Protein AF-A0A535TC96-F1 (afdb_monomer_lite)

Foldseek 3Di:
DPDDDDPDDQQADPVRHGDDHDPPPPDDDDDDDDDDDDDDDDPVVPD

Sequence (47 aa):
MPRRASPKLTHLDERGAARMVDVAAKPPTAREALAECIVRMAPATIE

Secondary structure (DSSP, 8-state):
---PPPPPPSSB-TTS-B-PPP-TTSPP--------------GGG--

Radius of gyration: 19.9 Å; chains: 1; bounding box: 44×36×41 Å

Structure (mmCIF, N/CA/C/O backbone):
data_AF-A0A535TC96-F1
#
_entry.id   AF-A0A535TC96-F1
#
loop_
_atom_site.group_PDB
_atom_site.id
_atom_site.type_symbol
_atom_site.label_atom_id
_atom_site.label_alt_id
_atom_site.label_comp_id
_atom_site.label_asym_id
_atom_site.label_entity_id
_atom_site.label_seq_id
_atom_site.pdbx_PDB_ins_code
_atom_site.Cartn_x
_atom_site.Cartn_y
_atom_site.Cartn_z
_atom_site.occupancy
_atom_site.B_iso_or_equiv
_atom_site.auth_seq_id
_atom_site.auth_comp_id
_atom_site.auth_asym_id
_atom_site.auth_atom_id
_atom_site.pdbx_PDB_model_num
ATOM 1 N N . MET A 1 1 ? 16.819 25.078 11.178 1.00 51.91 1 MET A N 1
ATOM 2 C CA . MET A 1 1 ? 17.247 23.819 10.526 1.00 51.91 1 MET A CA 1
ATOM 3 C C . MET A 1 1 ? 17.083 23.976 9.023 1.00 51.91 1 MET A C 1
ATOM 5 O O . MET A 1 1 ? 16.030 24.464 8.623 1.00 51.91 1 MET A O 1
ATOM 9 N N . PRO A 1 2 ? 18.082 23.647 8.188 1.00 54.28 2 PRO A N 1
ATOM 10 C CA . PRO A 1 2 ? 17.909 23.714 6.742 1.00 54.28 2 PRO A CA 1
ATOM 11 C C . PRO A 1 2 ? 16.848 22.692 6.315 1.00 54.28 2 PRO A C 1
ATOM 13 O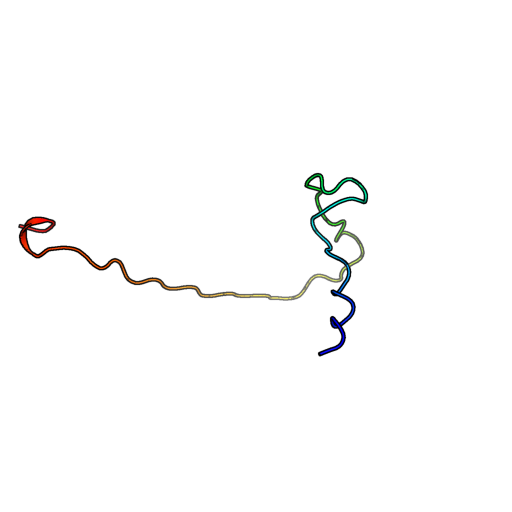 O . PRO A 1 2 ? 16.848 21.549 6.775 1.00 54.28 2 PRO A O 1
ATOM 16 N N . ARG A 1 3 ? 15.902 23.120 5.473 1.00 67.00 3 ARG A N 1
ATOM 17 C CA . ARG A 1 3 ? 14.816 22.273 4.972 1.00 67.00 3 ARG A CA 1
ATOM 18 C C . ARG A 1 3 ? 15.439 21.174 4.108 1.00 67.00 3 ARG A C 1
ATOM 20 O O . ARG A 1 3 ? 16.052 21.483 3.089 1.00 67.00 3 ARG A O 1
ATOM 27 N N . ARG A 1 4 ? 15.324 19.907 4.526 1.00 69.75 4 ARG A N 1
ATOM 28 C CA . ARG A 1 4 ? 15.731 18.754 3.705 1.00 69.75 4 ARG A CA 1
ATOM 29 C C . ARG A 1 4 ? 15.034 18.891 2.351 1.00 69.75 4 ARG A C 1
ATOM 31 O O . ARG A 1 4 ? 13.825 19.113 2.325 1.00 69.75 4 ARG A O 1
ATOM 38 N N . ALA A 1 5 ? 15.782 18.805 1.250 1.00 65.81 5 ALA A N 1
ATOM 39 C CA . ALA A 1 5 ? 15.176 18.754 -0.074 1.00 65.81 5 ALA A CA 1
ATOM 40 C C . ALA A 1 5 ? 14.192 17.576 -0.092 1.00 65.81 5 ALA A C 1
ATOM 42 O O . ALA A 1 5 ? 14.577 16.436 0.177 1.00 65.81 5 ALA A O 1
ATOM 43 N N . SER A 1 6 ? 12.910 17.870 -0.299 1.00 67.12 6 SER A N 1
ATOM 44 C CA . SER A 1 6 ? 11.857 16.861 -0.292 1.00 67.12 6 SER A CA 1
ATOM 45 C C . SER A 1 6 ? 12.100 15.878 -1.444 1.00 67.12 6 SER A C 1
ATOM 47 O O . SER A 1 6 ? 12.386 16.332 -2.555 1.00 67.12 6 SER A O 1
ATOM 49 N N . PRO A 1 7 ? 11.986 14.555 -1.228 1.00 78.31 7 PRO A N 1
ATOM 50 C CA . PRO A 1 7 ? 12.039 13.592 -2.322 1.00 78.31 7 PRO A CA 1
ATOM 51 C C . PRO A 1 7 ? 10.994 13.941 -3.391 1.00 78.31 7 PRO A C 1
ATOM 53 O O . PRO A 1 7 ? 9.890 14.379 -3.058 1.00 78.31 7 PRO A O 1
ATOM 56 N N . LYS A 1 8 ? 11.329 13.741 -4.673 1.00 84.25 8 LYS A N 1
ATOM 57 C CA . LYS A 1 8 ? 10.395 13.980 -5.783 1.00 84.25 8 LYS A CA 1
ATOM 58 C C . LYS A 1 8 ? 9.157 13.092 -5.615 1.00 84.25 8 LYS A C 1
ATOM 60 O O . LYS A 1 8 ? 9.275 11.870 -5.544 1.00 84.25 8 LYS A O 1
ATOM 65 N N . LEU A 1 9 ? 7.976 13.706 -5.572 1.00 90.25 9 LEU A N 1
ATOM 66 C CA . LEU A 1 9 ? 6.704 12.990 -5.487 1.00 90.25 9 LEU A CA 1
ATOM 67 C C . LEU A 1 9 ? 6.430 12.258 -6.806 1.00 90.25 9 LEU A C 1
ATOM 69 O O . LEU A 1 9 ? 6.603 12.816 -7.888 1.00 90.25 9 LEU A O 1
ATOM 73 N N . THR A 1 10 ? 6.021 10.992 -6.727 1.00 92.31 10 THR A N 1
ATOM 74 C CA . THR A 1 10 ? 5.809 10.148 -7.914 1.00 92.31 10 THR A CA 1
ATOM 75 C C . THR A 1 10 ? 4.384 10.228 -8.456 1.00 92.31 10 THR A C 1
ATOM 77 O O . THR A 1 10 ? 4.208 10.177 -9.668 1.00 92.31 10 THR A O 1
ATOM 80 N N . HIS A 1 11 ? 3.386 10.417 -7.591 1.00 95.50 11 HIS A N 1
ATOM 81 C CA . HIS A 1 11 ? 1.959 10.443 -7.952 1.00 95.50 11 HIS A CA 1
ATOM 82 C C . HIS A 1 11 ? 1.434 11.828 -8.361 1.00 95.50 11 HIS A C 1
ATOM 84 O O . HIS A 1 11 ? 0.248 11.973 -8.639 1.00 95.50 11 HIS A O 1
ATOM 90 N N . LEU A 1 12 ? 2.299 12.846 -8.391 1.00 94.75 12 LEU A N 1
ATOM 91 C CA . LEU A 1 12 ? 1.958 14.201 -8.822 1.00 94.75 12 LEU A CA 1
ATOM 92 C C . LEU A 1 12 ? 2.795 14.596 -10.046 1.00 94.75 12 LEU A C 1
ATOM 94 O O . LEU A 1 12 ? 3.909 14.092 -10.245 1.00 94.75 12 LEU A O 1
ATOM 98 N N . ASP A 1 13 ? 2.241 15.467 -10.881 1.00 89.62 13 ASP A N 1
ATOM 99 C CA . ASP A 1 13 ? 2.961 16.150 -11.953 1.00 89.62 13 ASP A CA 1
ATOM 100 C C . ASP A 1 13 ? 3.647 17.441 -11.458 1.00 89.62 13 ASP A C 1
ATOM 102 O O . ASP A 1 13 ? 3.650 17.760 -10.267 1.00 89.62 13 ASP A O 1
ATOM 106 N N . GLU A 1 14 ? 4.257 18.187 -12.379 1.00 87.81 14 GLU A N 1
ATOM 107 C CA . GLU A 1 14 ? 4.984 19.432 -12.081 1.00 87.81 14 GLU A CA 1
ATOM 108 C C . GLU A 1 14 ? 4.075 20.583 -11.627 1.00 87.81 14 GLU A C 1
ATOM 110 O O . GLU A 1 14 ? 4.543 21.519 -10.980 1.00 87.81 14 GLU A O 1
ATOM 115 N N . ARG A 1 15 ? 2.777 20.511 -11.940 1.00 92.06 15 ARG A N 1
ATOM 116 C CA . ARG A 1 15 ? 1.752 21.470 -11.511 1.00 92.06 15 ARG A CA 1
ATOM 117 C C . ARG A 1 15 ? 1.085 21.040 -10.200 1.00 92.06 15 ARG A C 1
ATOM 119 O O . ARG A 1 15 ? 0.236 21.766 -9.689 1.00 92.06 15 ARG A O 1
ATOM 126 N N . GLY A 1 16 ? 1.463 19.882 -9.653 1.00 89.81 16 GLY A N 1
ATOM 127 C CA . GLY A 1 16 ? 0.860 19.288 -8.463 1.00 89.81 16 GLY A CA 1
ATOM 128 C C . GLY A 1 16 ? -0.455 18.553 -8.734 1.00 89.81 16 GLY A C 1
ATOM 129 O O . GLY A 1 16 ? -1.133 18.177 -7.779 1.00 89.81 16 GLY A O 1
ATOM 130 N N . ALA A 1 17 ? -0.828 18.334 -9.997 1.00 94.25 17 ALA A N 1
ATOM 131 C CA . ALA A 1 17 ? -1.999 17.541 -10.343 1.00 94.25 17 ALA A CA 1
ATOM 132 C C . ALA A 1 17 ? -1.696 16.042 -10.203 1.00 94.25 17 ALA A C 1
ATOM 134 O O . ALA A 1 17 ? -0.574 15.588 -10.444 1.00 94.25 17 ALA A O 1
ATOM 135 N N . ALA A 1 18 ? -2.699 15.263 -9.797 1.00 95.62 18 ALA A N 1
ATOM 136 C CA . ALA A 1 18 ? -2.559 13.820 -9.650 1.00 95.62 18 ALA A CA 1
ATOM 137 C C . ALA A 1 18 ? -2.299 13.149 -11.006 1.00 95.62 18 ALA A C 1
ATOM 139 O O . ALA A 1 18 ? -2.952 13.457 -12.003 1.00 95.62 18 ALA A O 1
ATOM 140 N N . ARG A 1 19 ? -1.376 12.187 -11.026 1.00 95.00 19 ARG A N 1
ATOM 141 C CA . ARG A 1 19 ?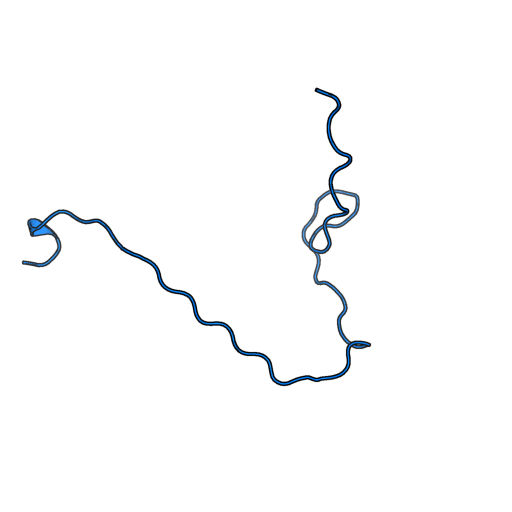 -1.088 11.353 -12.196 1.00 95.00 19 ARG A CA 1
ATOM 142 C C . ARG A 1 19 ? -0.811 9.913 -11.788 1.00 95.00 19 ARG A C 1
ATOM 144 O O . ARG A 1 19 ? -0.283 9.644 -10.708 1.00 95.00 19 ARG A O 1
ATOM 151 N N . MET A 1 20 ? -1.099 8.985 -12.691 1.00 94.50 20 MET A N 1
ATOM 152 C CA . MET A 1 20 ? -0.692 7.594 -12.527 1.00 94.50 20 MET A CA 1
ATOM 153 C C . MET A 1 20 ? 0.796 7.437 -12.858 1.00 94.50 20 MET A C 1
ATOM 155 O O . MET A 1 20 ? 1.314 8.049 -13.795 1.00 94.50 20 MET A O 1
ATOM 159 N N . VAL A 1 21 ? 1.498 6.625 -12.071 1.00 94.75 21 VAL A N 1
ATOM 160 C CA . VAL A 1 21 ? 2.891 6.265 -12.347 1.00 94.75 21 VAL A CA 1
ATOM 161 C C . VAL A 1 21 ? 2.903 5.117 -13.347 1.00 94.75 21 VAL A C 1
ATOM 163 O O . VAL A 1 21 ? 2.289 4.088 -13.084 1.00 94.75 21 VAL A O 1
ATOM 166 N N . ASP A 1 22 ? 3.633 5.265 -14.453 1.00 95.62 22 ASP A N 1
ATOM 167 C CA . ASP A 1 22 ? 3.886 4.143 -15.357 1.00 95.62 22 ASP A CA 1
ATOM 168 C C . ASP A 1 22 ? 4.758 3.088 -14.656 1.00 95.62 22 ASP A C 1
ATOM 170 O O . ASP A 1 22 ? 5.828 3.378 -14.107 1.00 95.62 22 ASP A O 1
ATOM 174 N N . VAL A 1 23 ? 4.261 1.855 -14.636 1.00 95.94 23 VAL A N 1
ATOM 175 C CA . VAL A 1 23 ? 4.911 0.695 -14.024 1.00 95.94 23 VAL A CA 1
ATOM 176 C C . VAL A 1 23 ? 5.143 -0.444 -15.015 1.00 95.94 23 VAL A C 1
ATOM 178 O O . VAL A 1 23 ? 5.610 -1.496 -14.589 1.00 95.94 23 VAL A O 1
ATOM 181 N N . ALA A 1 24 ? 4.871 -0.250 -16.310 1.00 97.00 24 ALA A N 1
ATOM 182 C CA . ALA A 1 24 ? 4.913 -1.309 -17.321 1.00 97.00 24 ALA A CA 1
ATOM 183 C C . ALA A 1 24 ? 6.296 -1.968 -17.456 1.00 97.00 24 ALA A C 1
ATOM 185 O O . ALA A 1 24 ? 6.396 -3.164 -17.707 1.00 97.00 24 ALA A O 1
ATOM 186 N N . ALA A 1 25 ? 7.368 -1.204 -17.230 1.00 97.38 25 ALA A N 1
ATOM 187 C CA . ALA A 1 25 ? 8.738 -1.712 -17.274 1.00 97.38 25 ALA A CA 1
ATOM 188 C C . ALA A 1 25 ? 9.163 -2.492 -16.011 1.00 97.38 25 ALA A C 1
ATOM 190 O O . ALA A 1 25 ? 10.281 -3.008 -15.957 1.00 97.38 25 ALA A O 1
ATOM 191 N N . LYS A 1 26 ? 8.331 -2.553 -14.962 1.00 96.25 26 LYS A N 1
ATOM 192 C CA . LYS A 1 26 ? 8.688 -3.247 -13.719 1.00 96.25 26 LYS A CA 1
ATOM 193 C C . LYS A 1 26 ? 8.442 -4.751 -13.879 1.00 96.25 26 LYS A C 1
ATOM 195 O O . LYS A 1 26 ? 7.337 -5.133 -14.262 1.00 96.25 26 LYS A O 1
ATOM 200 N N . PRO A 1 27 ? 9.414 -5.616 -13.541 1.00 97.62 27 PRO A N 1
ATOM 201 C CA . PRO A 1 27 ? 9.191 -7.053 -13.576 1.00 97.62 27 PRO A CA 1
ATOM 202 C C . PRO A 1 27 ? 8.122 -7.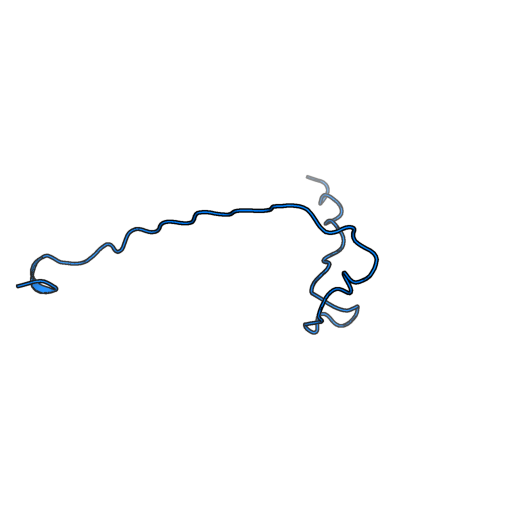448 -12.543 1.00 97.62 27 PRO A C 1
ATOM 204 O O . PRO A 1 27 ? 8.117 -6.905 -11.429 1.00 97.62 27 PRO A O 1
ATOM 207 N N . PRO A 1 28 ? 7.224 -8.388 -12.880 1.00 97.25 28 PRO A N 1
ATOM 208 C CA . PRO A 1 28 ? 6.236 -8.878 -11.934 1.00 97.25 28 PRO A CA 1
ATOM 209 C C . PRO A 1 28 ? 6.926 -9.640 -10.796 1.00 97.25 28 PRO A C 1
ATOM 211 O O . PRO A 1 28 ? 7.844 -10.428 -11.015 1.00 97.25 28 PRO A O 1
ATOM 214 N N . THR A 1 29 ? 6.469 -9.412 -9.566 1.00 97.75 29 THR A N 1
ATOM 215 C CA . THR A 1 29 ? 6.910 -10.136 -8.366 1.00 97.75 29 THR A CA 1
ATOM 216 C C . THR A 1 29 ? 5.692 -10.424 -7.493 1.00 97.75 29 THR A C 1
ATOM 218 O O . THR A 1 29 ? 4.757 -9.623 -7.481 1.00 97.75 29 THR A O 1
ATOM 221 N N . ALA A 1 30 ? 5.708 -11.507 -6.714 1.00 98.19 30 ALA A N 1
ATOM 222 C CA . ALA A 1 30 ? 4.695 -11.711 -5.679 1.00 98.19 30 ALA A CA 1
ATOM 223 C C . ALA A 1 30 ? 4.807 -10.596 -4.624 1.00 98.19 30 ALA A C 1
ATOM 225 O O . ALA A 1 30 ? 5.908 -10.278 -4.168 1.00 98.19 30 ALA A O 1
ATOM 226 N N . ARG A 1 31 ? 3.687 -9.947 -4.294 1.00 97.50 31 ARG A N 1
ATOM 227 C CA . ARG A 1 31 ? 3.612 -8.851 -3.319 1.00 97.50 31 ARG A CA 1
ATOM 228 C C . ARG A 1 31 ? 2.326 -8.990 -2.523 1.00 97.50 31 ARG A C 1
ATOM 230 O O . ARG A 1 31 ? 1.267 -9.171 -3.114 1.00 97.50 31 ARG A O 1
ATOM 237 N N . GLU A 1 32 ? 2.434 -8.849 -1.213 1.00 98.06 32 GLU A N 1
ATOM 238 C CA . GLU A 1 32 ? 1.309 -8.859 -0.284 1.00 98.06 32 GLU A CA 1
ATOM 239 C C . GLU A 1 32 ? 1.436 -7.664 0.663 1.00 98.06 32 GLU A C 1
ATOM 241 O O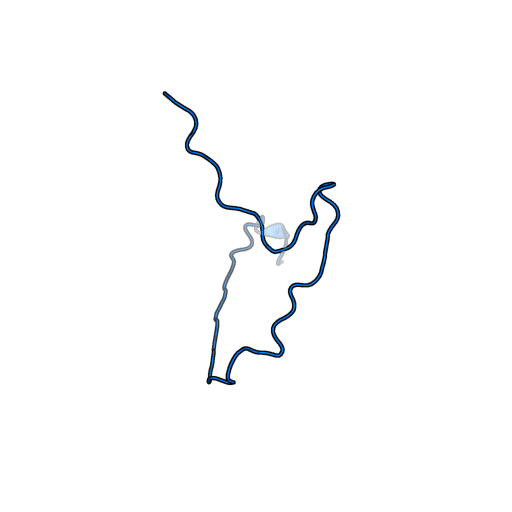 . GLU A 1 32 ? 2.545 -7.229 0.987 1.00 98.06 32 GLU A O 1
ATOM 246 N N . ALA A 1 33 ? 0.297 -7.110 1.068 1.00 97.44 33 ALA A N 1
ATOM 247 C CA . ALA A 1 33 ? 0.220 -6.071 2.079 1.00 97.44 33 ALA A CA 1
ATOM 248 C C . ALA A 1 33 ? -1.019 -6.308 2.949 1.00 97.44 33 ALA A C 1
ATOM 250 O O . ALA A 1 33 ? -2.115 -6.490 2.422 1.00 97.44 33 ALA A O 1
ATOM 251 N N . LEU A 1 34 ? -0.835 -6.267 4.268 1.00 97.88 34 LEU A N 1
ATOM 252 C CA . LEU A 1 34 ? -1.901 -6.315 5.264 1.00 97.88 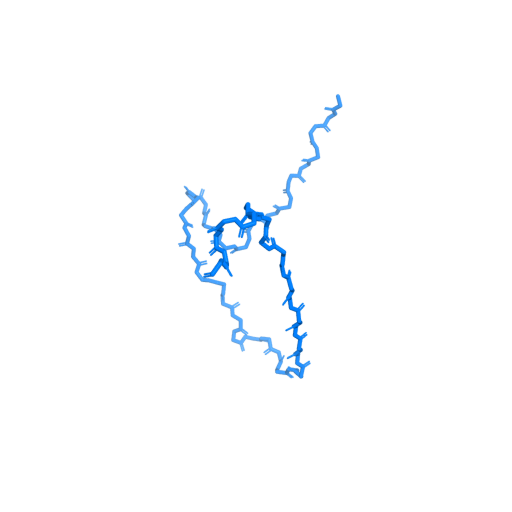34 LEU A CA 1
ATOM 253 C C . LEU A 1 34 ? -1.991 -4.951 5.952 1.00 97.88 34 LEU A C 1
ATOM 255 O O . LEU A 1 34 ? -0.967 -4.375 6.321 1.00 97.88 34 LEU A O 1
ATOM 259 N N . ALA A 1 35 ? -3.207 -4.442 6.124 1.00 97.56 35 ALA A N 1
ATOM 260 C CA . ALA A 1 35 ? -3.471 -3.218 6.867 1.00 97.56 35 ALA A CA 1
ATOM 261 C C . ALA A 1 35 ? -4.629 -3.441 7.844 1.00 97.56 35 ALA A C 1
ATOM 263 O O . ALA A 1 35 ? -5.610 -4.100 7.504 1.00 97.56 35 ALA A O 1
ATOM 264 N N . GLU A 1 36 ? -4.521 -2.857 9.034 1.00 97.81 36 GLU A N 1
ATOM 265 C CA . GLU A 1 36 ? -5.560 -2.854 10.064 1.00 97.81 36 GLU A CA 1
ATOM 266 C C . GLU A 1 3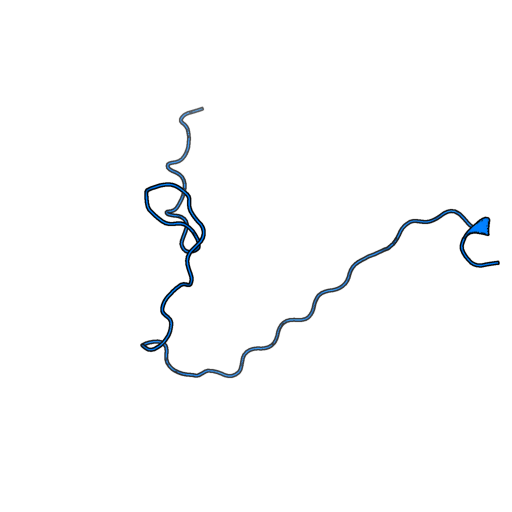6 ? -5.810 -1.426 10.563 1.00 97.81 36 GLU A C 1
ATOM 268 O O . GLU A 1 36 ? -4.962 -0.538 10.424 1.00 97.81 36 GLU A O 1
ATOM 273 N N . CYS A 1 37 ? -6.988 -1.189 11.135 1.00 96.69 37 CYS A N 1
ATOM 274 C CA . CYS A 1 37 ? -7.305 0.062 11.808 1.00 96.69 37 CYS A CA 1
ATOM 275 C C . CYS A 1 37 ? -8.225 -0.184 13.006 1.00 96.69 37 CYS A C 1
ATOM 277 O O . CYS A 1 37 ? -8.851 -1.235 13.130 1.00 96.69 37 CYS A O 1
ATOM 279 N N . ILE A 1 38 ? -8.300 0.804 13.897 1.00 97.44 38 ILE A N 1
ATOM 280 C CA . ILE A 1 38 ? -9.163 0.767 15.077 1.00 97.44 38 ILE A CA 1
ATOM 281 C C . ILE A 1 38 ? -10.197 1.876 14.945 1.00 97.44 38 ILE A C 1
ATOM 283 O O . ILE A 1 38 ? -9.847 3.041 14.743 1.00 97.44 38 ILE A O 1
ATOM 287 N N . VAL A 1 39 ? -11.467 1.525 15.133 1.00 95.50 39 VAL A N 1
ATOM 288 C CA . VAL A 1 39 ? -12.543 2.503 15.291 1.00 95.50 39 VAL A CA 1
ATOM 289 C C . VAL A 1 39 ? -12.790 2.706 16.781 1.00 95.50 39 VAL A C 1
ATOM 291 O O . VAL A 1 39 ? -13.225 1.796 17.481 1.00 95.50 39 VAL A O 1
ATOM 294 N N . ARG A 1 40 ? -12.506 3.911 17.282 1.00 96.88 40 ARG A N 1
ATOM 295 C CA . ARG A 1 40 ? -12.859 4.300 18.654 1.00 96.88 40 ARG A CA 1
ATOM 296 C C . ARG A 1 40 ? -14.273 4.874 18.641 1.00 96.88 40 ARG A C 1
ATOM 298 O O . ARG A 1 40 ? -14.506 5.874 17.969 1.00 96.88 40 ARG A O 1
ATOM 305 N N . MET A 1 41 ? -15.193 4.261 19.380 1.00 97.12 41 MET A N 1
ATOM 306 C CA . MET A 1 41 ? -16.596 4.685 19.457 1.00 97.12 41 MET A CA 1
ATOM 307 C C . MET A 1 41 ? -17.130 4.624 20.893 1.00 97.12 41 MET A C 1
ATOM 309 O O . MET A 1 41 ? -16.527 3.987 21.758 1.00 97.12 41 MET A O 1
ATOM 313 N N . ALA A 1 42 ? -18.245 5.313 21.148 1.00 97.81 42 ALA A N 1
ATOM 314 C CA . ALA A 1 42 ? -18.948 5.244 22.429 1.00 97.81 42 ALA A CA 1
ATOM 315 C C . ALA A 1 42 ? -19.696 3.901 22.569 1.00 97.81 42 ALA A C 1
ATOM 317 O O . ALA A 1 42 ? -20.146 3.383 21.545 1.00 97.81 42 ALA A O 1
ATOM 318 N N . PRO A 1 43 ? -19.905 3.370 23.792 1.00 96.00 43 PRO A N 1
ATOM 319 C CA . PRO A 1 43 ? -20.607 2.096 23.999 1.00 96.00 43 PRO A CA 1
ATOM 320 C C . PRO A 1 43 ? -21.997 2.042 23.356 1.00 96.00 43 PRO A C 1
ATOM 322 O O . PRO A 1 43 ? -22.315 1.067 22.689 1.00 96.00 43 PRO A O 1
ATOM 325 N N . ALA A 1 44 ? -22.757 3.139 23.438 1.00 96.81 44 ALA A N 1
ATOM 326 C CA . ALA A 1 44 ? -24.092 3.255 22.845 1.00 96.81 44 ALA A CA 1
ATOM 327 C C . ALA A 1 44 ? -24.132 3.098 21.308 1.00 96.81 44 ALA A C 1
ATOM 329 O O . ALA A 1 44 ? -25.202 3.017 20.721 1.00 96.81 44 ALA A O 1
ATOM 330 N N . THR A 1 45 ? -22.978 3.081 20.629 1.00 95.94 45 THR A N 1
ATOM 331 C CA . THR A 1 45 ? -22.900 2.912 19.165 1.00 95.94 45 THR A CA 1
ATOM 332 C C . THR A 1 45 ? -23.137 1.458 18.731 1.00 95.94 45 THR A C 1
ATOM 334 O O . THR A 1 45 ? -23.414 1.224 17.559 1.00 95.94 45 THR A O 1
ATOM 337 N N . ILE A 1 46 ? -22.999 0.487 19.643 1.00 93.44 46 ILE A N 1
ATOM 338 C CA . ILE A 1 46 ? -23.068 -0.956 19.348 1.00 93.44 46 ILE A CA 1
ATOM 339 C C . ILE A 1 46 ? -24.072 -1.710 20.244 1.00 93.44 46 ILE A C 1
ATOM 341 O O . ILE A 1 46 ? -23.960 -2.924 20.390 1.00 93.44 46 ILE A O 1
ATOM 345 N N . GLU A 1 47 ? -25.019 -1.002 20.869 1.00 68.69 47 GLU A N 1
ATOM 346 C CA . GLU A 1 47 ? -26.118 -1.622 21.639 1.00 68.69 47 GLU A CA 1
ATOM 347 C C . GLU A 1 47 ? -27.048 -2.489 20.776 1.00 68.69 47 GLU A C 1
ATOM 349 O O . GLU A 1 47 ? -27.310 -2.119 19.607 1.00 68.69 47 GLU A O 1
#

pLDDT: mean 90.13, std 12.03, range [51.91, 98.19]